Protein AF-A0A1M5BWH7-F1 (afdb_monomer)

Solvent-accessible surface area (backbone atoms only — not comparable to full-atom values): 6371 Å² total; per-residue (Å²): 135,85,80,74,78,72,77,57,59,44,64,19,75,74,84,68,46,78,38,50,52,85,48,28,51,62,39,90,87,74,68,43,66,45,58,49,30,51,65,60,51,49,51,51,52,53,49,49,55,50,48,53,51,48,52,58,65,66,53,68,70,60,95,57,90,56,61,89,76,47,82,54,66,66,63,29,51,51,53,51,52,52,52,52,51,54,50,50,53,51,52,49,55,52,52,54,50,50,54,51,53,53,62,62,68,78,106

pLDDT: mean 85.64, std 15.84, range [37.12, 98.31]

Radius of gyration: 30.91 Å; Cα contacts (8 Å, |Δi|>4): 60; chains: 1; bounding box: 70×23×87 Å

Organism: NCBI:txid871325

Sequence (107 aa):
MKISKKSTNHVCGCCKRTLPLEAFYLDKKTNLPRNYCKECRKSASRNHRKVEKQTFVNKRETVYPVITLIKDPNVRKELIRHALETVAASIQRKRQKLLAVEAEQDI

Foldseek 3Di:
DDPPPPPQWDAAPPPRDIDGLVQFDADPVPRDGDNHGPVVVVVVVVVVVVVVVVVVVVVPVPPDDDLVPDPDPVSSVVVVVVVVVVVVVVVVVVVVVVVVVVVVVVD

Secondary structure (DSSP, 8-state):
--------EEE-TTT--EEEGGGEEEPTTT-PEEEEEHHHHHHHHHHHHHHHHHHHHH--S-SS--GGG---HHHHHHHHHHHHHHHHHHHHHHHHHHHHHHHHH--

Nearest PDB structures (foldseek):
  8j07-assembly1_c2  TM=5.012E-01  e=5.725E+00  Homo sapiens
  7qbf-assembly1_C  TM=4.988E-01  e=2.989E+00  Homo sapiens

Mean predicted aligned error: 14.82 Å

Structure (mmCIF, N/CA/C/O backbone):
data_AF-A0A1M5BWH7-F1
#
_entry.id   AF-A0A1M5BWH7-F1
#
loop_
_atom_site.group_PDB
_atom_site.id
_atom_site.type_symbol
_atom_site.label_atom_id
_atom_site.label_alt_id
_atom_site.label_comp_id
_atom_site.label_asym_id
_atom_site.label_entity_id
_atom_site.label_seq_id
_atom_site.pdbx_PDB_ins_code
_atom_site.Cartn_x
_atom_site.Cartn_y
_atom_site.Cartn_z
_atom_site.occupancy
_atom_site.B_iso_or_equiv
_atom_site.auth_seq_id
_atom_site.auth_comp_id
_atom_site.auth_asym_id
_atom_site.auth_atom_id
_atom_site.pdbx_PDB_model_num
ATOM 1 N N . MET A 1 1 ? 41.252 -6.696 -45.353 1.00 37.12 1 MET A N 1
ATOM 2 C CA . MET A 1 1 ? 40.311 -7.158 -44.306 1.00 37.12 1 MET A CA 1
ATOM 3 C C . MET A 1 1 ? 39.295 -6.054 -44.037 1.00 37.12 1 MET A C 1
ATOM 5 O O . MET A 1 1 ? 39.672 -5.009 -43.527 1.00 37.12 1 MET A O 1
ATOM 9 N N . LYS A 1 2 ? 38.037 -6.214 -44.470 1.00 38.88 2 LYS A N 1
ATOM 10 C CA . LYS A 1 2 ? 36.988 -5.205 -44.247 1.00 38.88 2 LYS A CA 1
ATOM 11 C C . LYS A 1 2 ? 36.428 -5.391 -42.836 1.00 38.88 2 LYS A C 1
ATOM 13 O O . LYS A 1 2 ? 35.763 -6.387 -42.570 1.00 38.88 2 LYS A O 1
ATOM 18 N N . ILE A 1 3 ? 36.723 -4.455 -41.937 1.00 42.28 3 ILE A N 1
ATOM 19 C CA . ILE A 1 3 ? 36.124 -4.406 -40.599 1.00 42.28 3 ILE A CA 1
ATOM 20 C C . ILE A 1 3 ? 34.645 -4.063 -40.801 1.00 42.28 3 ILE A C 1
ATOM 22 O O . ILE A 1 3 ? 34.290 -2.921 -41.094 1.00 42.28 3 ILE A O 1
ATOM 26 N N . SER A 1 4 ? 33.789 -5.081 -40.734 1.00 44.94 4 SER A N 1
ATOM 27 C CA . SER A 1 4 ? 32.340 -4.921 -40.803 1.00 44.94 4 SER A CA 1
ATOM 28 C C . SER A 1 4 ? 31.898 -4.094 -39.597 1.00 44.94 4 SER A C 1
ATOM 30 O O . SER A 1 4 ? 31.996 -4.551 -38.456 1.00 44.94 4 SER A O 1
ATOM 32 N N . LYS A 1 5 ? 31.481 -2.844 -39.837 1.00 48.75 5 LYS A N 1
ATOM 33 C CA . LYS A 1 5 ? 30.871 -1.973 -38.828 1.00 48.75 5 LYS A CA 1
ATOM 34 C C . LYS A 1 5 ? 29.654 -2.716 -38.277 1.00 48.75 5 LYS A C 1
ATOM 36 O O . LYS A 1 5 ? 28.623 -2.762 -38.943 1.00 48.75 5 LYS A O 1
ATOM 41 N N . LYS A 1 6 ? 29.788 -3.337 -37.096 1.00 59.31 6 LYS A N 1
ATOM 42 C CA . LYS A 1 6 ? 28.657 -3.927 -36.368 1.00 59.31 6 LYS A CA 1
ATOM 43 C C . LYS A 1 6 ? 27.566 -2.866 -36.328 1.00 59.31 6 LYS A C 1
ATOM 45 O O . LYS A 1 6 ? 27.825 -1.758 -35.868 1.00 59.31 6 LYS A O 1
ATOM 50 N N . SER A 1 7 ? 26.391 -3.180 -36.864 1.00 61.19 7 SER A N 1
ATOM 51 C CA . SER A 1 7 ? 25.224 -2.311 -36.788 1.00 61.19 7 SER A CA 1
ATOM 52 C C . SER A 1 7 ? 24.968 -2.000 -35.315 1.00 61.19 7 SER A C 1
ATOM 54 O O . SER A 1 7 ? 24.504 -2.835 -34.547 1.00 61.19 7 SER A O 1
ATOM 56 N N . THR A 1 8 ? 25.326 -0.789 -34.900 1.00 81.19 8 THR A N 1
ATOM 57 C CA . THR A 1 8 ? 25.205 -0.324 -33.513 1.00 81.19 8 THR A CA 1
ATOM 58 C C . THR A 1 8 ? 23.765 -0.008 -33.133 1.00 81.19 8 THR A C 1
ATOM 60 O O . THR A 1 8 ? 23.509 0.400 -32.006 1.00 81.19 8 THR A O 1
ATOM 63 N N . ASN A 1 9 ? 22.823 -0.202 -34.058 1.00 88.69 9 ASN A N 1
ATOM 64 C CA . ASN A 1 9 ? 21.442 0.216 -33.937 1.00 88.69 9 ASN A CA 1
ATOM 65 C C . ASN A 1 9 ? 20.490 -0.978 -34.045 1.00 88.69 9 ASN A C 1
ATOM 67 O O . ASN A 1 9 ? 20.671 -1.866 -34.876 1.00 88.69 9 ASN A O 1
ATOM 71 N N . HIS A 1 10 ? 19.438 -0.957 -33.234 1.00 92.56 10 HIS A N 1
ATOM 72 C CA . HIS A 1 10 ? 18.374 -1.948 -33.199 1.00 92.56 10 HIS A CA 1
ATOM 73 C C . HIS A 1 10 ? 17.013 -1.248 -33.104 1.00 92.56 10 HIS A C 1
ATOM 75 O O . HIS A 1 10 ? 16.876 -0.185 -32.494 1.00 92.56 10 HIS A O 1
ATOM 81 N N . VAL A 1 11 ? 15.980 -1.839 -33.703 1.00 95.00 11 VAL A N 1
ATOM 82 C CA . VAL A 1 11 ? 14.625 -1.272 -33.700 1.00 95.00 11 VAL A CA 1
ATOM 83 C C . VAL A 1 11 ? 13.853 -1.768 -32.484 1.00 95.00 11 VAL A C 1
ATOM 85 O O . VAL A 1 11 ? 13.778 -2.964 -32.219 1.00 95.00 11 VAL A O 1
ATOM 88 N N . CYS A 1 12 ? 13.262 -0.852 -31.722 1.00 96.50 12 CYS A N 1
ATOM 89 C CA . CYS A 1 12 ? 12.401 -1.229 -30.608 1.00 96.50 12 CYS A CA 1
ATOM 90 C C . CYS A 1 12 ? 11.036 -1.710 -31.113 1.00 96.50 12 CYS A C 1
ATOM 92 O O . CYS A 1 12 ? 10.295 -0.950 -31.730 1.00 96.50 12 CYS A O 1
ATOM 94 N N . GLY A 1 13 ? 10.633 -2.929 -30.758 1.00 95.69 13 GLY A N 1
ATOM 95 C CA . GLY A 1 13 ? 9.324 -3.479 -31.109 1.00 95.69 13 GLY A CA 1
ATOM 96 C C . GLY A 1 13 ? 8.126 -2.740 -30.498 1.00 95.69 13 GLY A C 1
ATOM 97 O O . GLY A 1 13 ? 7.012 -2.933 -30.980 1.00 95.69 13 GLY A O 1
ATOM 98 N N . CYS A 1 14 ? 8.333 -1.890 -29.485 1.00 96.06 14 CYS A N 1
ATOM 99 C CA . CYS A 1 14 ? 7.284 -1.082 -28.856 1.00 96.06 14 CYS A CA 1
ATOM 100 C C . CYS A 1 14 ? 7.172 0.308 -29.505 1.00 96.06 14 CYS A C 1
ATOM 102 O O . CYS A 1 14 ? 6.192 0.578 -30.188 1.00 96.06 14 CYS A O 1
ATOM 104 N N . CYS A 1 15 ? 8.182 1.175 -29.358 1.00 95.81 15 CYS A N 1
ATOM 105 C CA . CYS A 1 15 ? 8.130 2.546 -29.887 1.00 95.81 15 CYS A CA 1
ATOM 106 C C . CYS A 1 15 ? 8.537 2.683 -31.362 1.00 95.81 15 CYS A C 1
ATOM 108 O O . CYS A 1 15 ? 8.522 3.795 -31.880 1.00 95.81 15 CYS A O 1
ATOM 110 N N . LYS A 1 16 ? 8.944 1.585 -32.015 1.00 95.88 16 LYS A N 1
ATOM 111 C CA . LYS A 1 16 ? 9.363 1.510 -33.429 1.00 95.88 16 LYS A CA 1
ATOM 112 C C . LYS A 1 16 ? 10.546 2.407 -33.815 1.00 95.88 16 LYS A C 1
ATOM 114 O O . LYS A 1 16 ? 10.866 2.528 -34.990 1.00 95.88 16 LYS A O 1
ATOM 119 N N . ARG A 1 17 ? 11.236 3.000 -32.836 1.00 95.44 17 ARG A N 1
ATOM 120 C CA . ARG A 1 17 ? 12.436 3.814 -33.064 1.00 95.44 17 ARG A CA 1
ATOM 121 C C . ARG A 1 17 ? 13.663 2.929 -33.248 1.00 95.44 17 ARG A C 1
ATOM 123 O O . ARG A 1 17 ? 13.839 1.952 -32.513 1.00 95.44 17 ARG A O 1
ATOM 130 N N . THR A 1 18 ? 14.524 3.334 -34.172 1.00 95.19 18 THR A N 1
ATOM 131 C CA . THR A 1 18 ? 15.897 2.842 -34.303 1.00 95.19 18 THR A CA 1
ATOM 132 C C . THR A 1 18 ? 16.746 3.490 -33.216 1.00 95.19 18 THR A C 1
ATOM 134 O O . THR A 1 18 ? 16.840 4.713 -33.149 1.00 95.19 18 THR A O 1
ATOM 137 N N . LEU A 1 19 ? 17.309 2.680 -32.325 1.00 94.50 19 LEU A N 1
ATOM 138 C CA . LEU A 1 19 ? 18.044 3.131 -31.145 1.00 94.50 19 LEU A CA 1
ATOM 139 C C . LEU A 1 19 ? 19.379 2.387 -31.040 1.00 94.50 19 LEU A C 1
ATOM 141 O O . LEU A 1 19 ? 19.475 1.267 -31.544 1.00 94.50 19 LEU A O 1
ATOM 145 N N . PRO A 1 20 ? 20.382 2.957 -30.358 1.00 94.12 20 PRO A N 1
ATOM 146 C CA . PRO A 1 20 ? 21.650 2.275 -30.143 1.00 94.12 20 PRO A CA 1
ATOM 147 C C . PRO A 1 20 ? 21.475 1.015 -29.273 1.00 94.12 20 PRO A C 1
ATOM 149 O O . PRO A 1 20 ? 20.556 0.948 -28.450 1.00 94.12 20 PRO A O 1
ATOM 152 N N . LEU A 1 21 ? 22.337 0.007 -29.437 1.00 91.69 21 LEU A N 1
ATOM 153 C CA . LEU A 1 21 ? 22.264 -1.274 -28.712 1.00 91.69 21 LEU A CA 1
ATOM 154 C C . LEU A 1 21 ? 22.298 -1.098 -27.186 1.00 91.69 21 LEU A C 1
ATOM 156 O O . LEU A 1 21 ? 21.636 -1.845 -26.465 1.00 91.69 21 LEU A O 1
ATOM 160 N N . GLU A 1 22 ? 22.979 -0.069 -26.685 1.00 92.62 22 GLU A N 1
ATOM 161 C CA . GLU A 1 22 ? 23.060 0.288 -25.265 1.00 92.62 22 GLU A CA 1
ATOM 162 C C . GLU A 1 22 ? 21.687 0.657 -24.681 1.00 92.62 22 GLU A C 1
ATOM 164 O O . GLU A 1 22 ? 21.453 0.516 -23.474 1.00 92.62 22 GLU A O 1
ATOM 169 N N . ALA A 1 23 ? 20.744 1.086 -25.526 1.00 94.62 23 ALA A N 1
ATOM 170 C CA . ALA A 1 23 ? 19.363 1.350 -25.138 1.00 94.62 23 ALA A CA 1
ATOM 171 C C . ALA A 1 23 ? 18.546 0.063 -24.918 1.00 94.62 23 ALA A C 1
ATOM 173 O O . ALA A 1 23 ? 17.397 0.141 -24.474 1.00 94.62 23 ALA A O 1
ATOM 174 N N . PHE A 1 24 ? 19.112 -1.116 -25.185 1.00 95.81 24 PHE A N 1
ATOM 175 C CA . PHE A 1 24 ? 18.479 -2.421 -25.009 1.00 95.81 24 PHE A CA 1
ATOM 176 C C . PHE A 1 24 ? 19.181 -3.237 -23.920 1.00 95.81 24 PHE A C 1
ATOM 178 O O . PHE A 1 24 ? 20.334 -3.008 -23.561 1.00 95.81 24 PHE A O 1
ATOM 185 N N . TYR A 1 25 ? 18.453 -4.186 -23.335 1.00 94.12 25 TYR A N 1
ATOM 186 C CA . TYR A 1 25 ? 19.073 -5.231 -22.522 1.00 94.12 25 TYR A CA 1
ATOM 187 C C . TYR A 1 25 ? 19.526 -6.359 -23.442 1.00 94.12 25 TYR A C 1
ATOM 189 O O . TYR A 1 25 ? 18.756 -6.757 -24.316 1.00 94.12 25 TYR A O 1
ATOM 197 N N . LEU A 1 26 ? 20.722 -6.894 -23.213 1.00 91.94 26 LEU A N 1
ATOM 198 C CA . LEU A 1 26 ? 21.209 -8.084 -23.906 1.00 91.94 26 LEU A CA 1
ATOM 199 C C . LEU A 1 26 ? 20.698 -9.344 -23.200 1.00 91.94 26 LEU A C 1
ATOM 201 O O . LEU A 1 26 ? 20.592 -9.384 -21.969 1.00 91.94 26 LEU A O 1
ATOM 205 N N . ASP A 1 27 ? 20.340 -10.364 -23.970 1.00 89.62 27 ASP A N 1
ATOM 206 C CA . ASP A 1 27 ? 20.050 -11.683 -23.422 1.00 89.62 27 ASP A CA 1
ATOM 207 C C . ASP A 1 27 ? 21.351 -12.354 -22.963 1.00 89.62 27 ASP A C 1
ATOM 209 O O . ASP A 1 27 ? 22.329 -12.399 -23.704 1.00 89.62 27 ASP A O 1
ATOM 213 N N . LYS A 1 28 ? 21.356 -12.909 -21.748 1.00 88.75 28 LYS A N 1
ATOM 214 C CA . LYS A 1 28 ? 22.525 -13.597 -21.187 1.00 88.75 28 LYS A CA 1
ATOM 215 C C . LYS A 1 28 ? 22.892 -14.863 -21.965 1.00 88.75 28 LYS A C 1
ATOM 217 O O . LYS A 1 28 ? 24.051 -15.254 -21.943 1.00 88.75 28 LYS A O 1
ATOM 222 N N . LYS A 1 29 ? 21.920 -15.515 -22.617 1.00 90.75 29 LYS A N 1
ATOM 223 C CA . LYS A 1 29 ? 22.147 -16.771 -23.351 1.00 90.75 29 LYS A CA 1
ATOM 224 C C . LYS A 1 29 ? 22.623 -16.531 -24.779 1.00 90.75 29 LYS A C 1
ATOM 226 O O . LYS A 1 29 ? 23.510 -17.227 -25.251 1.00 90.75 29 LYS A O 1
ATOM 231 N N . THR A 1 30 ? 22.023 -15.563 -25.469 1.00 88.25 30 THR A N 1
ATOM 232 C CA . THR A 1 30 ? 22.248 -15.351 -26.909 1.00 88.25 30 THR A CA 1
ATOM 233 C C . THR A 1 30 ? 23.071 -14.102 -27.220 1.00 88.25 30 THR A C 1
ATOM 235 O O . THR A 1 30 ? 23.457 -13.912 -28.367 1.00 88.25 30 THR A O 1
ATOM 238 N N . ASN A 1 31 ? 23.349 -13.240 -26.231 1.00 85.75 31 ASN A N 1
ATOM 239 C CA . ASN A 1 31 ? 23.973 -11.919 -26.399 1.00 85.75 31 ASN A CA 1
ATOM 240 C C . ASN A 1 31 ? 23.260 -11.000 -27.407 1.00 85.75 31 ASN A C 1
ATOM 242 O O . ASN A 1 31 ? 23.818 -9.996 -27.850 1.00 85.75 31 ASN A O 1
ATOM 246 N N . LEU A 1 32 ? 22.006 -11.305 -27.744 1.00 89.12 32 LEU A N 1
ATOM 247 C CA . LEU A 1 32 ? 21.202 -10.487 -28.640 1.00 89.12 32 LEU A CA 1
ATOM 248 C C . LEU A 1 32 ? 20.422 -9.423 -27.856 1.00 89.12 32 LEU A C 1
ATOM 250 O O . LEU A 1 32 ? 19.963 -9.687 -26.737 1.00 89.12 32 LEU A O 1
ATOM 254 N N . PRO A 1 33 ? 20.240 -8.219 -28.424 1.00 91.75 33 PRO A N 1
ATOM 255 C CA . PRO A 1 33 ? 19.372 -7.205 -27.842 1.00 91.75 33 PRO A CA 1
ATOM 256 C C . PRO A 1 33 ? 17.931 -7.711 -27.763 1.00 91.75 33 PRO A C 1
ATOM 258 O O . PRO A 1 33 ? 17.378 -8.285 -28.699 1.00 91.75 33 PRO A O 1
ATOM 261 N N . ARG A 1 34 ? 17.286 -7.476 -26.623 1.00 92.94 34 ARG A N 1
ATOM 262 C CA . ARG A 1 34 ? 15.861 -7.768 -26.460 1.00 92.94 34 ARG A CA 1
ATOM 263 C C . ARG A 1 34 ? 15.017 -6.854 -27.350 1.00 92.94 34 ARG A C 1
ATOM 265 O O . ARG A 1 34 ? 15.357 -5.701 -27.565 1.00 92.94 34 ARG A O 1
ATOM 272 N N . ASN A 1 35 ? 13.830 -7.329 -27.730 1.00 93.88 35 ASN A N 1
ATOM 273 C CA . ASN A 1 35 ? 12.914 -6.623 -28.640 1.00 93.88 35 ASN A CA 1
ATOM 274 C C . ASN A 1 35 ? 12.534 -5.193 -28.191 1.00 93.88 35 ASN A C 1
ATOM 276 O O . ASN A 1 35 ? 12.323 -4.308 -29.012 1.00 93.88 35 ASN A O 1
ATOM 280 N N . TYR A 1 36 ? 12.422 -4.940 -26.883 1.00 96.19 36 TYR A N 1
ATOM 281 C CA . TYR A 1 36 ? 11.998 -3.637 -26.351 1.00 96.19 36 TYR A CA 1
ATOM 282 C C . TYR A 1 36 ? 13.145 -2.913 -25.656 1.00 96.19 36 TYR A C 1
ATOM 284 O O . TYR A 1 36 ? 13.839 -3.516 -24.827 1.00 96.19 36 TYR A O 1
ATOM 292 N N . CYS A 1 37 ? 13.274 -1.614 -25.938 1.00 96.44 37 CYS A N 1
ATOM 293 C CA . CYS A 1 37 ? 14.254 -0.747 -25.296 1.00 96.44 37 CYS A CA 1
ATOM 294 C C . CYS A 1 37 ? 13.969 -0.581 -23.795 1.00 96.44 37 CYS A C 1
ATOM 296 O O . CYS A 1 37 ? 12.852 -0.808 -23.309 1.00 96.44 37 CYS A O 1
ATOM 298 N N . LYS A 1 38 ? 15.000 -0.168 -23.055 1.00 96.69 38 LYS A N 1
ATOM 299 C CA . LYS A 1 38 ? 14.964 0.057 -21.606 1.00 96.69 38 LYS A CA 1
ATOM 300 C C . LYS A 1 38 ? 13.840 1.019 -21.214 1.00 96.69 38 LYS A C 1
ATOM 302 O O . LYS A 1 38 ? 13.096 0.717 -20.287 1.00 96.69 38 LYS A O 1
ATOM 307 N N . GLU A 1 39 ? 13.654 2.111 -21.955 1.00 97.44 39 GLU A N 1
ATOM 308 C CA . GLU A 1 39 ? 12.603 3.101 -21.674 1.00 97.44 39 GLU A CA 1
ATOM 309 C C . GLU A 1 39 ? 11.191 2.537 -21.863 1.00 97.44 39 GLU A C 1
ATOM 311 O O . GLU A 1 39 ? 10.359 2.664 -20.969 1.00 97.44 39 GLU A O 1
ATOM 316 N N . CYS A 1 40 ? 10.923 1.814 -22.956 1.00 96.94 40 CYS A N 1
ATOM 317 C CA . CYS A 1 40 ? 9.624 1.164 -23.150 1.00 96.94 40 CYS A CA 1
ATOM 318 C C . CYS A 1 40 ? 9.324 0.139 -22.048 1.00 96.94 40 CYS A C 1
ATOM 320 O O . CYS A 1 40 ? 8.192 0.066 -21.573 1.00 96.94 40 CYS A O 1
ATOM 322 N N . ARG A 1 41 ? 10.333 -0.615 -21.586 1.00 96.19 41 ARG A N 1
ATOM 323 C CA . ARG A 1 41 ? 10.174 -1.530 -20.443 1.00 96.19 41 ARG A CA 1
ATOM 324 C C . ARG A 1 41 ? 9.882 -0.788 -19.141 1.00 96.19 41 ARG A C 1
ATOM 326 O O . ARG A 1 41 ? 8.990 -1.208 -18.407 1.00 96.19 41 ARG A O 1
ATOM 333 N N . LYS A 1 42 ? 10.589 0.314 -18.860 1.00 96.25 42 LYS A N 1
ATOM 334 C CA . LYS A 1 42 ? 10.329 1.159 -17.682 1.00 96.25 42 LYS A CA 1
ATOM 335 C C . LYS A 1 42 ? 8.903 1.701 -17.709 1.00 96.25 42 LYS A C 1
ATOM 337 O O . LYS A 1 42 ? 8.203 1.592 -16.706 1.00 96.25 42 LYS A O 1
ATOM 342 N N . SER A 1 43 ? 8.454 2.234 -18.843 1.00 95.94 43 SER A N 1
ATOM 343 C CA . SER A 1 43 ? 7.093 2.756 -18.999 1.00 95.94 43 SER A CA 1
ATOM 344 C C . SER A 1 43 ? 6.037 1.665 -18.835 1.00 95.94 43 SER A C 1
ATOM 346 O O . SER A 1 43 ? 5.079 1.864 -18.095 1.00 95.94 43 SER A O 1
ATOM 348 N N . ALA A 1 44 ? 6.239 0.488 -19.436 1.00 94.31 44 ALA A N 1
ATOM 349 C CA . ALA A 1 44 ? 5.343 -0.653 -19.256 1.00 94.31 44 ALA A CA 1
ATOM 350 C C . ALA A 1 44 ? 5.251 -1.082 -17.781 1.00 94.31 44 ALA A C 1
ATOM 352 O O . ALA A 1 44 ? 4.154 -1.265 -17.264 1.00 94.31 44 ALA A O 1
ATOM 353 N N . SER A 1 45 ? 6.384 -1.159 -17.076 1.00 94.06 45 SER A N 1
ATOM 354 C CA . SER A 1 45 ? 6.419 -1.476 -15.642 1.00 94.06 45 SER A CA 1
ATOM 355 C C . SER A 1 45 ? 5.705 -0.418 -14.789 1.00 94.06 45 SER A C 1
ATOM 357 O O . SER A 1 45 ? 4.904 -0.760 -13.919 1.00 94.06 45 SER A O 1
ATOM 359 N N . ARG A 1 46 ? 5.929 0.876 -15.064 1.00 94.25 46 ARG A N 1
ATOM 360 C CA . ARG A 1 46 ? 5.229 1.980 -14.384 1.00 94.25 46 ARG A CA 1
ATOM 361 C C . ARG A 1 46 ? 3.720 1.922 -14.619 1.00 94.25 46 ARG A C 1
ATOM 363 O O . ARG A 1 46 ? 2.960 2.095 -13.669 1.00 94.25 46 ARG A O 1
ATOM 370 N N . ASN A 1 47 ? 3.297 1.653 -15.853 1.00 92.69 47 ASN A N 1
ATOM 371 C CA . ASN A 1 47 ? 1.888 1.510 -16.203 1.00 92.69 47 ASN A CA 1
ATOM 372 C C . ASN A 1 47 ? 1.262 0.303 -15.510 1.00 92.69 47 ASN A C 1
ATOM 374 O O . ASN A 1 47 ? 0.193 0.454 -14.932 1.00 92.69 47 ASN A O 1
ATOM 378 N N . HIS A 1 48 ? 1.946 -0.844 -15.480 1.00 90.44 48 HIS A N 1
ATOM 379 C CA . HIS A 1 48 ? 1.463 -2.024 -14.767 1.00 90.44 48 HIS A CA 1
ATOM 380 C C . HIS A 1 48 ? 1.231 -1.717 -13.285 1.00 90.44 48 HIS A C 1
ATOM 382 O O . HIS A 1 48 ? 0.126 -1.904 -12.791 1.00 90.44 48 HIS A O 1
ATOM 388 N N . ARG A 1 49 ? 2.206 -1.093 -12.610 1.00 86.56 49 ARG A N 1
ATOM 389 C CA . ARG A 1 49 ? 2.055 -0.670 -11.210 1.00 86.56 49 ARG A CA 1
ATOM 390 C C . ARG A 1 49 ? 0.914 0.332 -11.016 1.00 86.56 49 ARG A C 1
ATOM 392 O O . ARG A 1 49 ? 0.242 0.309 -9.989 1.00 86.56 49 ARG A O 1
ATOM 399 N N . LYS A 1 50 ? 0.713 1.258 -11.960 1.00 86.06 50 LYS A N 1
ATOM 400 C CA . LYS A 1 50 ? -0.389 2.231 -11.905 1.00 86.06 50 LYS A CA 1
ATOM 401 C C . LYS A 1 50 ? -1.742 1.531 -12.037 1.00 86.06 50 LYS A C 1
ATOM 403 O O . LYS A 1 50 ? -2.641 1.848 -11.265 1.00 86.06 50 LYS A O 1
ATOM 408 N N . VAL A 1 51 ? -1.863 0.585 -12.966 1.00 81.38 51 VAL A N 1
ATOM 409 C CA . VAL A 1 51 ? -3.071 -0.221 -13.176 1.00 81.38 51 VAL A CA 1
ATOM 410 C C . VAL A 1 51 ? -3.342 -1.096 -11.959 1.00 81.38 51 VAL A C 1
ATOM 412 O O . VAL A 1 51 ? -4.432 -1.006 -11.416 1.00 81.38 51 VAL A O 1
ATOM 415 N N . GLU A 1 52 ? -2.357 -1.840 -11.447 1.00 77.38 52 GLU A N 1
ATOM 416 C CA . GLU A 1 52 ? -2.505 -2.628 -10.215 1.00 77.38 52 GLU A CA 1
ATOM 417 C C . GLU A 1 52 ? -2.994 -1.746 -9.062 1.00 77.38 52 GLU A C 1
ATOM 419 O O . GLU A 1 52 ? -4.032 -2.022 -8.465 1.00 77.38 52 GLU A O 1
ATOM 424 N N . LYS A 1 53 ? -2.333 -0.613 -8.797 1.00 71.56 53 LYS A N 1
ATOM 425 C CA . LYS A 1 53 ? -2.792 0.333 -7.769 1.00 71.56 53 LYS A CA 1
ATOM 426 C C . LYS A 1 53 ? -4.229 0.798 -8.004 1.00 71.56 53 LYS A C 1
ATOM 428 O O . LYS A 1 53 ? -5.003 0.821 -7.057 1.00 71.56 53 LYS A O 1
ATOM 433 N N . GLN A 1 54 ? -4.601 1.148 -9.234 1.00 64.12 54 GLN A N 1
ATOM 434 C CA . GLN A 1 54 ? -5.977 1.537 -9.552 1.00 64.12 54 GLN A CA 1
ATOM 435 C C . GLN A 1 54 ? -6.967 0.388 -9.352 1.00 64.12 54 GLN A C 1
ATOM 437 O O . GLN A 1 54 ? -8.052 0.628 -8.840 1.00 64.12 54 GLN A O 1
ATOM 442 N N . THR A 1 55 ? -6.601 -0.856 -9.664 1.00 61.12 55 THR A N 1
ATOM 443 C CA . THR A 1 55 ? -7.448 -2.021 -9.369 1.00 61.12 55 THR A CA 1
ATOM 444 C C . THR A 1 55 ? -7.630 -2.234 -7.867 1.00 61.12 55 THR A C 1
ATOM 446 O O . THR A 1 55 ? -8.739 -2.541 -7.446 1.00 61.12 55 THR A O 1
ATOM 449 N N . PHE A 1 56 ? -6.612 -1.975 -7.036 1.00 57.88 56 PHE A N 1
ATOM 450 C CA . PHE A 1 56 ? -6.760 -1.970 -5.573 1.00 57.88 56 PHE A CA 1
ATOM 451 C C . PHE A 1 56 ? -7.629 -0.808 -5.072 1.00 57.88 56 PHE A C 1
ATOM 453 O O . PHE A 1 56 ? -8.436 -1.001 -4.170 1.00 57.88 56 PHE A O 1
ATOM 460 N N . VAL A 1 57 ? -7.507 0.387 -5.661 1.00 57.47 57 VAL A N 1
ATOM 461 C CA . VAL A 1 57 ? -8.345 1.545 -5.299 1.00 57.47 57 VAL A CA 1
ATOM 462 C C . VAL A 1 57 ? -9.797 1.382 -5.764 1.00 57.47 57 VAL A C 1
ATOM 464 O O . VAL A 1 57 ? -10.690 1.899 -5.099 1.00 57.47 57 VAL A O 1
ATOM 467 N N . ASN A 1 58 ? -10.043 0.668 -6.865 1.00 56.38 58 ASN A N 1
ATOM 468 C CA . ASN A 1 58 ? -11.381 0.403 -7.401 1.00 56.38 58 ASN A CA 1
ATOM 469 C C . ASN A 1 58 ? -12.017 -0.876 -6.829 1.00 56.38 58 ASN A C 1
ATOM 471 O O . ASN A 1 58 ? -13.240 -0.976 -6.825 1.00 56.38 58 ASN A O 1
ATOM 475 N N . LYS A 1 59 ? -11.239 -1.799 -6.240 1.00 54.06 59 LYS A N 1
ATOM 476 C CA . LYS A 1 59 ? -11.728 -2.834 -5.304 1.00 54.06 59 LYS A CA 1
ATOM 477 C C . LYS A 1 59 ? -12.102 -2.216 -3.946 1.00 54.06 59 LYS A C 1
ATOM 479 O O . LYS A 1 59 ? -11.654 -2.644 -2.889 1.00 54.06 59 LYS A O 1
ATOM 484 N N . ARG A 1 60 ? -12.951 -1.188 -3.979 1.00 54.97 60 ARG A N 1
ATOM 485 C CA . ARG A 1 60 ? -13.674 -0.667 -2.808 1.00 54.97 60 ARG A CA 1
ATOM 486 C C . ARG A 1 60 ? -14.903 -1.507 -2.461 1.00 54.97 60 ARG A C 1
ATOM 488 O O . ARG A 1 60 ? -15.691 -1.094 -1.619 1.00 54.97 60 ARG A O 1
ATOM 495 N N . GLU A 1 61 ? -15.055 -2.689 -3.048 1.00 60.50 61 GLU A N 1
ATOM 496 C CA . GLU A 1 61 ? -15.789 -3.762 -2.384 1.00 60.50 61 GLU A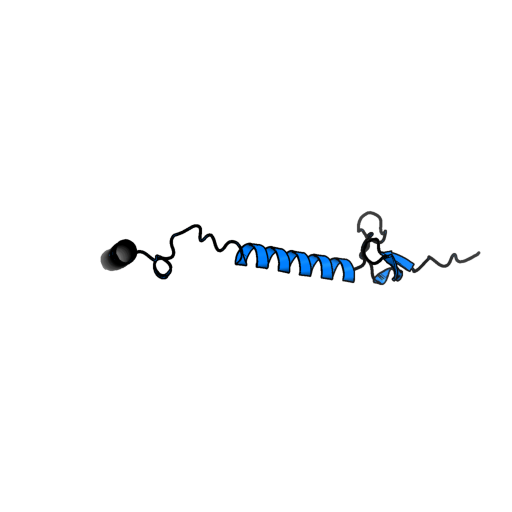 CA 1
ATOM 497 C C . GLU A 1 61 ? -14.922 -4.227 -1.219 1.00 60.50 61 GLU A C 1
ATOM 499 O O . GLU A 1 61 ? -14.056 -5.093 -1.340 1.00 60.50 61 GLU A O 1
ATOM 504 N N . THR A 1 62 ? -15.074 -3.544 -0.089 1.00 57.50 62 THR A N 1
ATOM 505 C CA . THR A 1 62 ? -14.448 -3.957 1.156 1.00 57.50 62 THR A CA 1
ATOM 506 C C . THR A 1 62 ? -14.923 -5.377 1.438 1.00 57.50 62 THR A C 1
ATOM 508 O O . THR A 1 62 ? -16.107 -5.594 1.678 1.00 57.50 62 THR A O 1
AT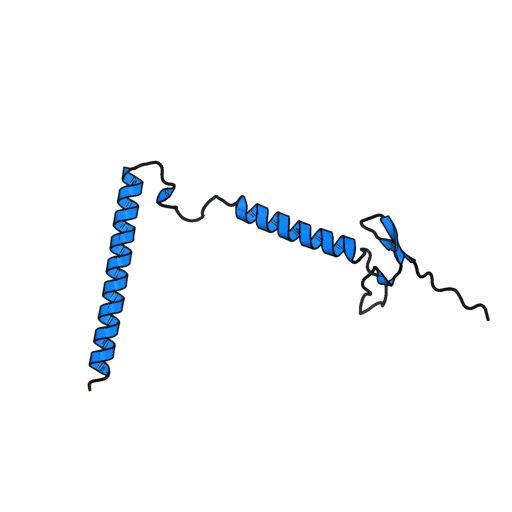OM 511 N N . VAL 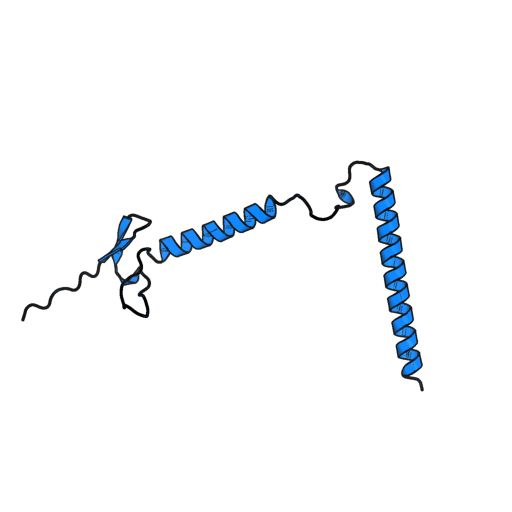A 1 63 ? -14.003 -6.346 1.395 1.00 72.88 63 VAL A N 1
ATOM 512 C CA . VAL A 1 63 ? -14.284 -7.770 1.674 1.00 72.88 63 VAL A CA 1
ATOM 513 C C . VAL A 1 63 ? -14.930 -7.951 3.059 1.00 72.88 63 VAL A C 1
ATOM 515 O O . VAL A 1 63 ? -15.593 -8.948 3.319 1.00 72.88 63 VAL A O 1
ATOM 518 N N . TYR A 1 64 ? -14.761 -6.965 3.940 1.00 74.50 64 TYR A N 1
ATOM 519 C CA . TYR A 1 64 ? -15.346 -6.888 5.270 1.00 74.50 64 TYR A CA 1
ATOM 520 C C . TYR A 1 64 ? -16.208 -5.627 5.437 1.00 74.50 64 TYR A C 1
ATOM 522 O O . TYR A 1 64 ? -15.914 -4.587 4.839 1.00 74.50 64 TYR A O 1
ATOM 530 N N . PRO A 1 65 ? -17.249 -5.681 6.286 1.00 81.62 65 PRO A N 1
ATOM 531 C CA . PRO A 1 65 ? -18.088 -4.526 6.567 1.00 81.62 65 PRO A CA 1
ATOM 532 C C . PRO A 1 65 ? -17.289 -3.435 7.290 1.00 81.62 65 PRO A C 1
ATOM 534 O O . PRO A 1 65 ? -16.721 -3.654 8.359 1.00 81.62 65 PRO A O 1
ATOM 537 N N . VAL A 1 66 ? -17.275 -2.228 6.725 1.00 89.19 66 VAL A N 1
ATOM 538 C CA . VAL A 1 66 ? -16.749 -1.039 7.404 1.00 89.19 66 VAL A CA 1
ATOM 539 C C . VAL A 1 66 ? -17.901 -0.380 8.149 1.00 89.19 66 VAL A C 1
ATOM 541 O O . VAL A 1 66 ? -18.762 0.245 7.535 1.00 89.19 66 VAL A O 1
ATOM 544 N N . ILE A 1 67 ? -17.919 -0.518 9.477 1.00 90.12 67 ILE A N 1
ATOM 545 C CA . ILE A 1 67 ? -19.057 -0.124 10.327 1.00 90.12 67 ILE A CA 1
ATOM 546 C C . ILE A 1 67 ? -19.468 1.345 10.112 1.00 90.12 67 ILE A C 1
ATOM 548 O O . ILE A 1 67 ? -20.655 1.662 10.082 1.00 90.12 67 ILE A O 1
ATOM 552 N N . THR A 1 68 ? -18.508 2.248 9.882 1.00 88.44 68 THR A N 1
ATOM 553 C CA . THR A 1 68 ? -18.776 3.675 9.622 1.00 88.44 68 THR A CA 1
ATOM 554 C C . THR A 1 68 ? -19.460 3.946 8.279 1.00 88.44 68 THR A C 1
ATOM 556 O O . THR A 1 68 ? -20.109 4.979 8.136 1.00 88.44 68 THR A O 1
ATOM 559 N N . LEU A 1 69 ? -19.355 3.028 7.313 1.00 90.25 69 LEU A N 1
ATOM 560 C CA . LEU A 1 69 ? -19.983 3.130 5.991 1.00 90.25 69 LEU A CA 1
ATOM 561 C C . LEU A 1 69 ? -21.391 2.517 5.947 1.00 90.25 69 LEU A C 1
ATOM 563 O O . LEU A 1 69 ? -22.079 2.629 4.931 1.00 90.25 69 LEU A O 1
ATOM 567 N N . ILE A 1 70 ? -21.842 1.881 7.032 1.00 90.94 70 ILE A N 1
ATOM 568 C CA . ILE A 1 70 ? -23.175 1.282 7.110 1.00 90.94 70 ILE A CA 1
ATOM 569 C C . ILE A 1 70 ? -24.218 2.387 7.269 1.00 90.94 70 ILE A C 1
ATOM 571 O O . ILE A 1 70 ? -24.173 3.185 8.210 1.00 90.94 70 ILE A O 1
ATOM 575 N N . LYS A 1 71 ? -25.161 2.424 6.320 1.00 92.94 71 LYS A N 1
ATOM 576 C CA . LYS A 1 71 ? -26.224 3.436 6.264 1.00 92.94 71 LYS A CA 1
ATOM 577 C C . LYS A 1 71 ? -27.296 3.217 7.329 1.00 92.94 71 LYS A C 1
ATOM 579 O O . LYS A 1 71 ? -27.764 4.194 7.901 1.00 92.94 71 LYS A O 1
ATOM 584 N N . ASP A 1 72 ? -27.667 1.962 7.590 1.00 96.44 72 ASP A N 1
ATOM 585 C CA . ASP A 1 72 ? -28.671 1.621 8.601 1.00 96.44 72 ASP A CA 1
ATOM 586 C C . ASP A 1 72 ? -28.135 1.925 10.017 1.00 96.44 72 ASP A C 1
ATOM 588 O O . ASP A 1 72 ? -27.155 1.307 10.454 1.00 96.44 72 ASP A O 1
ATOM 592 N N . PRO A 1 73 ? -28.758 2.858 10.762 1.00 95.62 73 PRO A N 1
ATOM 593 C CA . PRO A 1 73 ? -28.310 3.227 12.098 1.00 95.62 73 PRO A CA 1
ATOM 594 C C . PRO A 1 73 ? -28.382 2.092 13.123 1.00 95.62 73 PRO A C 1
ATOM 596 O O . PRO A 1 73 ? -27.535 2.054 14.016 1.00 95.62 73 PRO A O 1
ATOM 599 N N . ASN A 1 74 ? -29.365 1.193 13.025 1.00 96.56 74 ASN A N 1
ATOM 600 C CA . ASN A 1 74 ? -29.561 0.113 13.993 1.00 96.56 74 ASN A CA 1
ATOM 601 C C . ASN A 1 74 ? -28.488 -0.959 13.814 1.00 96.56 74 ASN A C 1
ATOM 603 O O . ASN A 1 74 ? -27.795 -1.304 14.770 1.00 96.56 74 ASN A O 1
ATOM 607 N N . VAL A 1 75 ? -28.267 -1.388 12.569 1.00 95.25 75 VAL A N 1
ATOM 608 C CA . VAL A 1 75 ? -27.195 -2.334 12.221 1.00 95.25 75 VAL A CA 1
ATOM 609 C C . VAL A 1 75 ? -25.826 -1.757 12.582 1.00 95.25 75 VAL A C 1
ATOM 611 O O . VAL A 1 75 ? -24.983 -2.444 13.157 1.00 95.25 75 VAL A O 1
ATOM 614 N N . ARG A 1 76 ? -25.604 -0.466 12.309 1.00 96.56 76 ARG A N 1
ATOM 615 C CA . ARG A 1 76 ? -24.359 0.213 12.679 1.00 96.56 76 ARG A CA 1
ATOM 616 C C . ARG A 1 76 ? -24.132 0.215 14.192 1.00 96.56 76 ARG A C 1
ATOM 618 O O . ARG A 1 76 ? -23.030 -0.108 14.625 1.00 96.56 76 ARG A O 1
ATOM 625 N N . LYS A 1 77 ? -25.143 0.570 14.994 1.00 96.88 77 LYS A N 1
ATOM 626 C CA . LYS A 1 77 ? -25.046 0.560 16.467 1.00 96.88 77 LYS A CA 1
ATOM 627 C C . LYS A 1 77 ? -24.732 -0.834 17.000 1.00 96.88 77 LYS A C 1
ATOM 629 O O . LYS A 1 77 ? -23.865 -0.967 17.859 1.00 96.88 77 LYS A O 1
ATOM 634 N N . GLU A 1 78 ? -25.392 -1.850 16.461 1.00 97.00 78 GLU A N 1
ATOM 635 C CA . GLU A 1 78 ? -25.203 -3.233 16.888 1.00 97.00 78 GLU A CA 1
ATOM 636 C C . GLU A 1 78 ? -23.779 -3.732 16.613 1.00 97.00 78 GLU A C 1
ATOM 638 O O . GLU A 1 78 ? -23.128 -4.308 17.485 1.00 97.00 78 GLU A O 1
ATOM 643 N N . LEU A 1 79 ? -23.230 -3.413 15.440 1.00 96.19 79 LEU A N 1
ATOM 644 C CA . LEU A 1 79 ? -21.846 -3.754 15.113 1.00 96.19 79 LEU A CA 1
ATOM 645 C C . LEU A 1 79 ? -20.825 -2.983 15.960 1.00 96.19 79 LEU A C 1
ATOM 647 O O . LEU A 1 79 ? -19.792 -3.546 16.321 1.00 96.19 79 LEU A O 1
ATOM 651 N N . ILE A 1 80 ? -21.106 -1.721 16.316 1.00 96.81 80 ILE A N 1
ATOM 652 C CA . ILE A 1 80 ? -20.273 -0.961 17.266 1.00 96.81 80 ILE A CA 1
ATOM 653 C C . ILE A 1 80 ? -20.270 -1.657 18.629 1.00 96.81 80 ILE A C 1
ATOM 655 O O . ILE A 1 80 ? -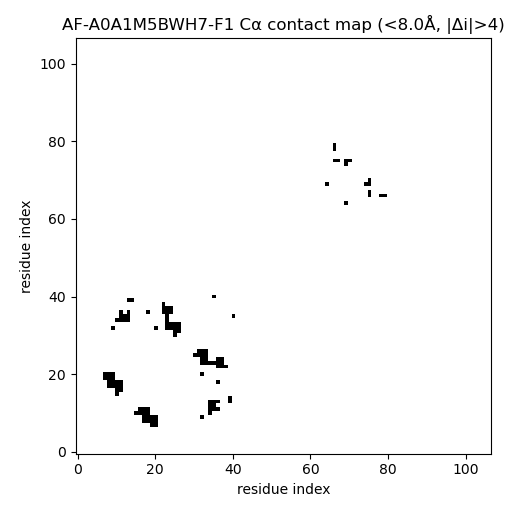19.200 -1.877 19.195 1.00 96.81 80 ILE A O 1
ATOM 659 N N . ARG A 1 81 ? -21.448 -2.034 19.141 1.00 97.38 81 ARG A N 1
ATOM 660 C CA . ARG A 1 81 ? -21.592 -2.735 20.424 1.00 97.38 81 ARG A CA 1
ATOM 661 C C . ARG A 1 81 ? -20.778 -4.030 20.435 1.00 97.38 81 ARG A C 1
ATOM 663 O O . ARG A 1 81 ? -19.938 -4.216 21.313 1.00 97.38 81 ARG A O 1
ATOM 670 N N . HIS A 1 82 ? -20.945 -4.863 19.410 1.00 97.06 82 HIS A N 1
ATOM 671 C CA . HIS A 1 82 ? -20.209 -6.119 19.276 1.00 97.06 82 HIS A CA 1
ATOM 672 C C . HIS A 1 82 ? -18.685 -5.918 19.203 1.00 97.06 82 HIS A C 1
ATOM 674 O O . HIS A 1 82 ? -17.915 -6.656 19.827 1.00 97.06 82 HIS A O 1
ATOM 680 N N . ALA A 1 83 ? -18.222 -4.903 18.466 1.00 96.31 83 ALA A N 1
ATOM 681 C CA . ALA A 1 83 ? -16.800 -4.587 18.373 1.00 96.31 83 ALA A CA 1
ATOM 682 C C . ALA A 1 83 ? -16.215 -4.183 19.737 1.00 96.31 83 ALA A C 1
ATOM 684 O O . ALA A 1 83 ? -15.142 -4.662 20.111 1.00 96.31 83 ALA A O 1
ATOM 685 N N . LEU A 1 84 ? -16.929 -3.350 20.501 1.00 97.56 84 LEU A N 1
ATOM 686 C CA . LEU A 1 84 ? -16.510 -2.934 21.841 1.00 97.56 84 LEU A CA 1
ATOM 687 C C . LEU A 1 84 ? -16.423 -4.124 22.803 1.00 97.56 84 LEU A C 1
ATOM 689 O O . LEU A 1 84 ? -15.420 -4.271 23.501 1.00 97.56 84 LEU A O 1
ATOM 693 N N . GLU A 1 85 ? -17.421 -5.007 22.791 1.00 98.06 85 GLU A N 1
ATOM 694 C CA . GLU A 1 85 ? -17.433 -6.230 23.605 1.00 98.06 85 GLU A CA 1
ATOM 695 C C . GLU A 1 85 ? -16.258 -7.151 23.265 1.00 98.06 85 GLU A C 1
ATOM 697 O O . GLU A 1 85 ? -15.559 -7.648 24.151 1.00 98.06 85 GLU A O 1
ATOM 702 N N . THR A 1 86 ? -15.978 -7.321 21.972 1.00 97.44 86 THR A N 1
ATOM 703 C CA . THR A 1 86 ? -14.861 -8.141 21.488 1.00 97.44 86 THR A CA 1
ATOM 704 C C . THR A 1 86 ? -13.514 -7.591 21.958 1.00 97.44 86 THR A C 1
ATOM 706 O O . THR A 1 86 ? -12.637 -8.350 22.389 1.00 97.44 86 THR A O 1
ATOM 709 N N . VAL A 1 87 ? -13.345 -6.266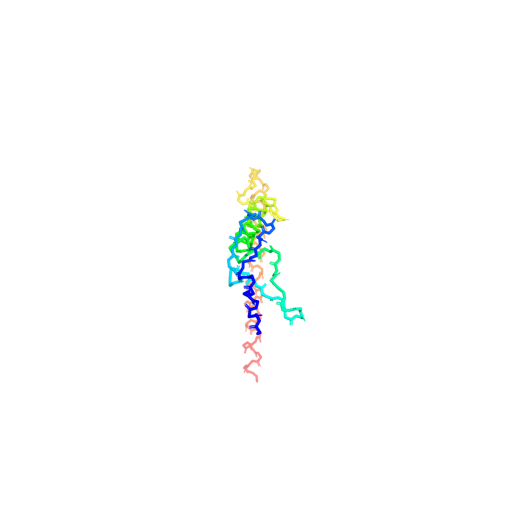 21.909 1.00 98.00 87 VAL A N 1
ATOM 710 C CA . VAL A 1 87 ? -12.139 -5.584 22.393 1.00 98.00 87 VAL A CA 1
ATOM 711 C C . VAL A 1 87 ? -12.008 -5.728 23.907 1.00 98.00 87 VAL A C 1
ATOM 713 O O . VAL A 1 87 ? -10.936 -6.109 24.379 1.00 98.00 87 VAL A O 1
ATOM 716 N N . ALA A 1 88 ? -13.082 -5.501 24.666 1.00 98.19 88 ALA A N 1
ATOM 717 C CA . ALA A 1 88 ? -13.083 -5.647 26.119 1.00 98.19 88 ALA A CA 1
ATOM 718 C C . ALA A 1 88 ? -12.696 -7.072 26.545 1.00 98.19 88 ALA A C 1
ATOM 720 O 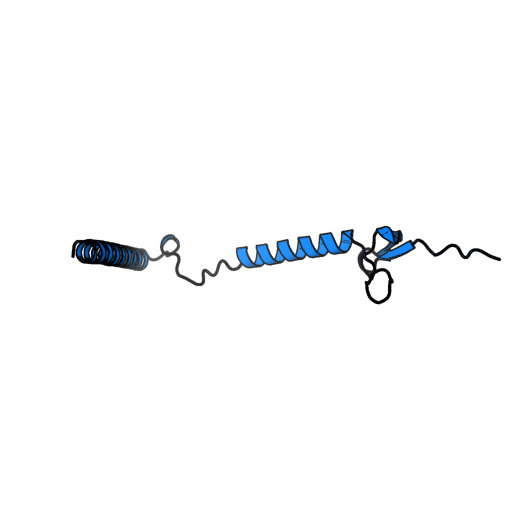O . ALA A 1 88 ? -11.777 -7.252 27.348 1.00 98.19 88 ALA A O 1
ATOM 721 N N . ALA A 1 89 ? -13.304 -8.089 2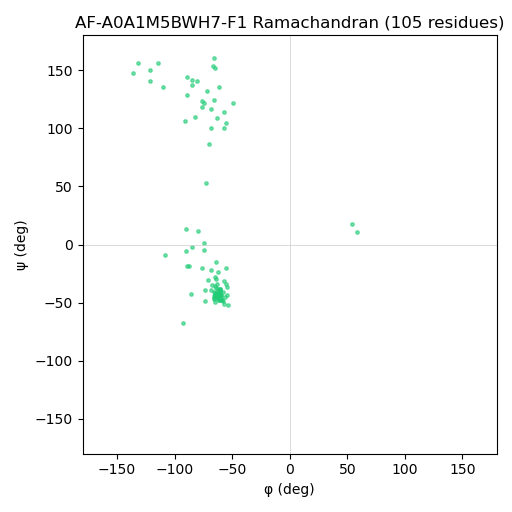5.928 1.00 98.00 89 ALA A N 1
ATOM 722 C CA . ALA A 1 89 ? -12.982 -9.489 26.188 1.00 98.00 89 ALA A CA 1
ATOM 723 C C . ALA A 1 89 ? -11.522 -9.820 25.829 1.00 98.00 89 ALA A C 1
ATOM 725 O O . ALA A 1 89 ? -10.848 -10.568 26.538 1.00 98.00 89 ALA A O 1
ATOM 726 N N . SER A 1 90 ? -10.996 -9.247 24.743 1.00 98.31 90 SER A N 1
ATOM 727 C CA . SER A 1 90 ? -9.590 -9.404 24.355 1.00 98.31 90 SER A CA 1
ATOM 728 C C . SER A 1 90 ? -8.633 -8.791 25.381 1.00 98.31 90 SER A C 1
ATOM 730 O O . SER A 1 90 ? -7.652 -9.430 25.768 1.00 98.31 90 SER A O 1
ATOM 732 N N . ILE A 1 91 ? -8.933 -7.583 25.868 1.00 98.12 91 ILE A N 1
ATOM 733 C CA . ILE A 1 91 ? -8.156 -6.911 26.918 1.00 98.12 91 ILE A CA 1
ATOM 734 C C . ILE A 1 91 ? -8.174 -7.740 28.203 1.00 98.12 91 ILE A C 1
ATOM 736 O O . ILE A 1 91 ? -7.118 -7.965 28.790 1.00 98.12 91 ILE A O 1
ATOM 740 N N . GLN A 1 92 ? -9.341 -8.236 28.616 1.00 97.50 92 GLN A N 1
ATOM 741 C CA . GLN A 1 92 ? -9.471 -9.064 29.813 1.00 97.50 92 GLN A CA 1
ATOM 742 C C . GLN A 1 92 ? -8.630 -10.340 29.712 1.00 97.50 92 GLN A C 1
ATOM 744 O O . GLN A 1 92 ? -7.851 -10.622 30.620 1.00 97.50 92 GLN A O 1
ATOM 749 N N . ARG A 1 93 ? -8.705 -11.058 28.582 1.00 97.38 93 ARG A N 1
ATOM 750 C CA . ARG A 1 93 ? -7.866 -12.244 28.342 1.00 97.38 93 ARG A CA 1
ATOM 751 C C . ARG A 1 93 ? -6.375 -11.919 28.417 1.00 97.38 93 ARG A C 1
ATOM 753 O O . ARG A 1 93 ? -5.612 -12.701 28.971 1.00 97.38 93 ARG A O 1
ATOM 760 N N . LYS A 1 94 ? -5.942 -10.777 27.870 1.00 96.62 94 LYS A N 1
ATOM 761 C CA . LYS A 1 94 ? -4.536 -10.345 27.959 1.00 96.62 94 LYS A CA 1
ATOM 762 C C . LYS A 1 94 ? -4.122 -10.046 29.399 1.00 96.62 94 LYS A C 1
ATOM 764 O O . LYS A 1 94 ? -3.065 -10.503 29.808 1.00 96.62 94 LYS A O 1
ATOM 769 N N . ARG A 1 95 ? -4.956 -9.342 30.171 1.00 96.56 95 ARG A N 1
ATOM 770 C CA . ARG A 1 95 ? -4.694 -9.057 31.592 1.00 96.56 95 ARG A CA 1
ATOM 771 C C . ARG A 1 95 ? -4.575 -10.336 32.416 1.00 96.56 95 ARG A C 1
ATOM 773 O O . ARG A 1 95 ? -3.621 -10.478 33.163 1.00 96.56 95 ARG A O 1
ATOM 780 N N . GLN A 1 96 ? -5.492 -11.284 32.227 1.00 95.25 96 GLN A N 1
ATOM 781 C CA . GLN A 1 96 ? -5.452 -12.577 32.918 1.00 95.25 96 GLN A CA 1
ATOM 782 C C . GLN A 1 96 ? -4.176 -13.363 32.606 1.00 95.25 96 GLN A C 1
ATOM 784 O O . GLN A 1 96 ? -3.588 -13.942 33.509 1.00 95.25 96 GLN A O 1
ATOM 789 N N . LYS A 1 97 ? -3.718 -13.351 31.347 1.00 94.38 97 LYS A N 1
ATOM 790 C CA . LYS A 1 97 ? -2.450 -13.989 30.972 1.00 94.38 97 LYS A CA 1
ATOM 791 C C . LYS A 1 97 ? -1.244 -13.347 31.653 1.00 94.38 97 LYS A C 1
ATOM 793 O O . LYS A 1 97 ? -0.356 -14.074 32.061 1.00 94.38 97 LYS A O 1
ATOM 798 N N . LEU A 1 98 ? -1.211 -12.019 31.765 1.00 94.19 98 LEU A N 1
ATOM 799 C CA . LEU A 1 98 ? -0.117 -11.326 32.453 1.00 94.19 98 LEU A CA 1
ATOM 800 C C . LEU A 1 98 ? -0.081 -11.690 33.940 1.00 94.19 98 LEU A C 1
ATOM 802 O O . LEU A 1 98 ? 0.967 -12.088 34.423 1.00 94.19 98 LEU A O 1
ATOM 806 N N . LEU A 1 99 ? -1.237 -11.670 34.613 1.00 92.44 99 LEU A N 1
ATOM 807 C CA . LEU A 1 99 ? -1.342 -12.071 36.020 1.00 92.44 99 LEU A CA 1
ATOM 808 C C . LEU A 1 99 ? -0.930 -13.534 36.249 1.00 92.44 99 LEU A C 1
ATOM 810 O O . LEU A 1 99 ? -0.288 -13.839 37.244 1.00 92.44 99 LEU A O 1
ATOM 814 N N . ALA A 1 100 ? -1.293 -14.441 35.335 1.00 89.38 100 ALA A N 1
ATOM 815 C CA . ALA A 1 100 ? -0.880 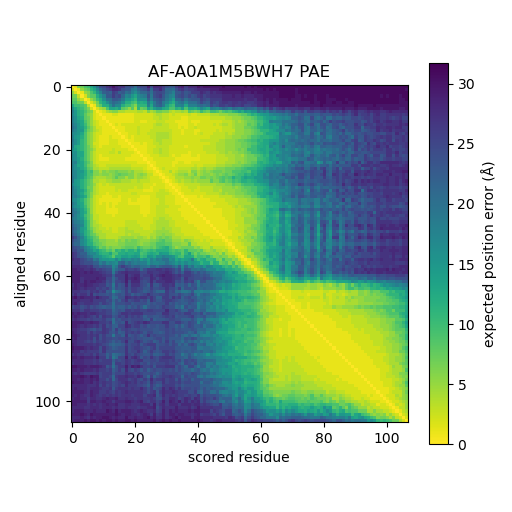-15.841 35.419 1.00 89.38 100 ALA A CA 1
ATOM 816 C C . ALA A 1 100 ? 0.642 -16.001 35.263 1.00 89.38 100 ALA A C 1
ATOM 818 O O . ALA A 1 100 ? 1.251 -16.747 36.015 1.00 89.38 100 ALA A O 1
ATOM 819 N N . VAL A 1 101 ? 1.256 -15.264 34.329 1.00 90.75 101 VAL A N 1
ATOM 820 C CA . VAL A 1 101 ? 2.714 -15.277 34.129 1.00 90.75 101 VAL A CA 1
ATOM 821 C C . VAL A 1 101 ? 3.454 -14.690 35.333 1.00 90.75 101 VAL A C 1
ATOM 823 O O . VAL A 1 101 ? 4.473 -15.242 35.725 1.00 90.75 101 VAL A O 1
ATOM 826 N N . GLU A 1 102 ? 2.957 -13.600 35.923 1.00 84.62 102 GLU A N 1
ATOM 827 C CA . GLU A 1 102 ? 3.526 -13.022 37.151 1.00 84.62 102 GLU A CA 1
ATOM 828 C C . GLU A 1 102 ? 3.462 -14.032 38.308 1.00 84.62 102 GLU A C 1
ATOM 830 O O . GLU A 1 102 ? 4.476 -14.309 38.938 1.00 84.62 102 GLU A O 1
ATOM 835 N N . ALA A 1 103 ? 2.313 -14.685 38.510 1.00 79.25 103 ALA A N 1
ATOM 836 C CA . ALA A 1 103 ? 2.151 -15.699 39.552 1.00 79.25 103 ALA A CA 1
ATOM 837 C C . ALA A 1 103 ? 3.034 -16.950 39.353 1.00 79.25 103 ALA A C 1
ATOM 839 O O . ALA A 1 103 ? 3.407 -17.588 40.331 1.00 79.25 103 ALA A O 1
ATOM 840 N N . GLU A 1 104 ? 3.363 -17.314 38.110 1.00 75.75 104 GLU A N 1
ATOM 841 C CA . GLU A 1 104 ? 4.289 -18.413 37.794 1.00 75.75 104 GLU A CA 1
ATOM 842 C C . GLU A 1 104 ? 5.769 -18.039 38.005 1.00 75.75 104 GLU A C 1
ATOM 844 O O . GLU A 1 104 ? 6.600 -18.933 38.135 1.00 75.75 104 GLU A O 1
ATOM 849 N N . GLN A 1 105 ? 6.115 -16.745 38.028 1.00 67.75 105 GLN A N 1
ATOM 850 C CA . GLN A 1 105 ? 7.485 -16.258 38.253 1.00 67.75 105 GLN A CA 1
ATOM 851 C C . GLN A 1 105 ? 7.830 -16.064 39.737 1.00 67.75 105 GLN A C 1
ATOM 853 O O . GLN A 1 105 ? 9.011 -16.020 40.077 1.00 67.75 105 GLN A O 1
ATOM 858 N N . ASP A 1 106 ? 6.819 -15.975 40.603 1.00 57.59 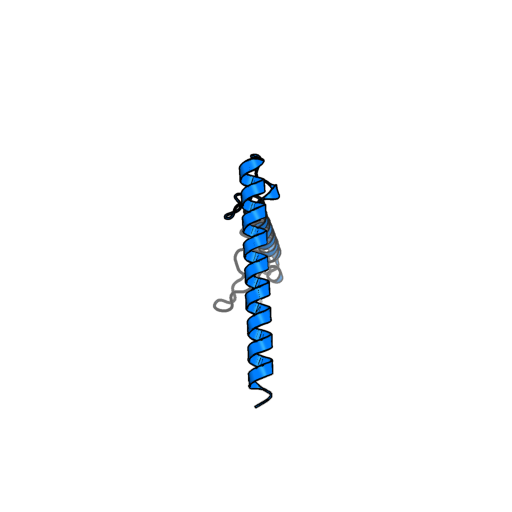106 ASP A N 1
ATOM 859 C CA . ASP A 1 106 ? 6.960 -15.794 42.054 1.00 57.59 106 ASP A CA 1
ATOM 860 C C . ASP A 1 106 ? 7.035 -17.132 42.841 1.00 57.59 106 ASP A C 1
ATOM 862 O O . ASP A 1 106 ? 6.903 -17.132 44.069 1.00 57.59 106 ASP A O 1
ATOM 866 N N . ILE A 1 107 ? 7.240 -18.270 42.153 1.00 55.47 107 ILE A N 1
ATOM 867 C CA . ILE A 1 107 ? 7.368 -19.632 42.726 1.00 55.47 107 ILE A CA 1
ATOM 868 C C . ILE A 1 107 ? 8.782 -20.186 42.523 1.00 55.47 107 ILE A C 1
ATOM 870 O O . ILE A 1 107 ? 9.289 -20.129 41.381 1.00 55.47 107 ILE A O 1
#